Protein AF-A0A812X9R6-F1 (afdb_monomer_lite)

pLDDT: mean 86.74, std 13.15, range [41.84, 97.19]

Foldseek 3Di:
DVVVVVVVCQVVVHAAEDEFEAPAWPQLADALVCLPPPVVNVVSVVRGRDDNVVNNVVNVCVVVVHHYYIHYPVCVVVVVCVVDVPVVVVVPPDD

Secondary structure (DSSP, 8-state):
-HHHHHHHHHHTTPPEEEEESTT-TTTT---GGGGG-HHHHHHHHHT-SS-HHHHHHHHHHHHTT--EEEEEGGGHHHHHHHH-HHHHHTTTT--

Structure (mmCIF, N/CA/C/O backbone):
data_AF-A0A812X9R6-F1
#
_entry.id   AF-A0A812X9R6-F1
#
loop_
_atom_site.group_PDB
_atom_site.id
_atom_site.type_symbol
_atom_site.label_atom_id
_atom_site.label_alt_id
_atom_site.label_comp_id
_atom_site.label_asym_id
_atom_site.label_entity_id
_atom_site.label_seq_id
_atom_site.pdbx_PDB_ins_code
_atom_site.Cartn_x
_atom_site.Cartn_y
_atom_site.Cartn_z
_atom_site.occupancy
_atom_site.B_iso_or_equiv
_atom_site.auth_seq_id
_atom_site.auth_comp_id
_atom_site.auth_asym_id
_atom_site.auth_atom_id
_atom_site.pdbx_PDB_model_num
ATOM 1 N N . GLU A 1 1 ? 7.943 5.504 13.681 1.00 77.31 1 GLU A N 1
ATOM 2 C CA . GLU A 1 1 ? 6.679 6.275 13.698 1.00 77.31 1 GLU A CA 1
ATOM 3 C C . GLU A 1 1 ? 5.597 5.700 12.783 1.00 77.31 1 GLU A C 1
ATOM 5 O O . GLU A 1 1 ? 4.461 5.620 13.230 1.00 77.31 1 GLU A O 1
ATOM 10 N N . TRP A 1 2 ? 5.915 5.226 11.569 1.00 87.50 2 TRP A N 1
ATOM 11 C CA . TRP A 1 2 ? 4.908 4.690 10.633 1.00 87.50 2 TRP A CA 1
ATOM 12 C C . TRP A 1 2 ? 4.068 3.522 11.190 1.00 87.50 2 TRP A C 1
ATOM 14 O O . TRP A 1 2 ? 2.848 3.559 11.062 1.00 87.50 2 TRP A O 1
ATOM 24 N N . LYS A 1 3 ? 4.681 2.546 11.882 1.00 90.31 3 LYS A N 1
ATOM 25 C CA . LYS A 1 3 ? 3.958 1.404 12.485 1.00 90.31 3 LYS A CA 1
ATOM 26 C C . LYS A 1 3 ? 2.864 1.856 13.447 1.00 90.31 3 LYS A C 1
ATOM 28 O O . LYS A 1 3 ? 1.718 1.469 13.296 1.00 90.31 3 LYS A O 1
ATOM 33 N N . ASN A 1 4 ? 3.186 2.789 14.342 1.00 92.38 4 ASN A N 1
ATOM 34 C CA . ASN A 1 4 ? 2.214 3.334 15.290 1.00 92.38 4 ASN A CA 1
ATOM 35 C C . ASN A 1 4 ? 1.046 4.045 14.583 1.00 92.38 4 ASN A C 1
ATOM 37 O O . ASN A 1 4 ? -0.059 4.089 15.118 1.00 92.38 4 ASN A O 1
ATOM 41 N N . ASN A 1 5 ? 1.274 4.643 13.409 1.00 91.31 5 ASN A N 1
ATOM 42 C CA . ASN A 1 5 ? 0.203 5.263 12.625 1.00 91.31 5 ASN A CA 1
ATOM 43 C C . ASN A 1 5 ? -0.682 4.208 11.957 1.00 91.31 5 ASN A C 1
ATOM 45 O O . ASN A 1 5 ? -1.899 4.371 11.955 1.00 91.31 5 ASN A O 1
ATOM 49 N N . VAL A 1 6 ? -0.082 3.122 11.464 1.00 91.38 6 VAL A N 1
ATOM 50 C CA . VAL A 1 6 ? -0.808 1.944 10.977 1.00 91.38 6 VAL A CA 1
ATOM 51 C C . VAL A 1 6 ? -1.670 1.356 12.094 1.00 91.38 6 VAL A C 1
ATOM 53 O O . VAL A 1 6 ? -2.876 1.223 11.913 1.00 91.38 6 VAL A O 1
ATOM 56 N N . ASP A 1 7 ? -1.103 1.119 13.278 1.00 93.50 7 ASP A N 1
ATOM 57 C CA . ASP A 1 7 ? -1.835 0.551 14.417 1.00 93.50 7 ASP A CA 1
ATOM 58 C C . ASP A 1 7 ? -3.014 1.450 14.832 1.00 93.50 7 ASP A C 1
ATOM 60 O O . ASP A 1 7 ? -4.124 0.976 15.069 1.00 93.50 7 ASP A O 1
ATOM 64 N N . LYS A 1 8 ? -2.812 2.776 14.857 1.00 94.44 8 LYS A N 1
ATOM 65 C CA . LYS A 1 8 ? -3.887 3.749 15.122 1.00 94.44 8 LYS A CA 1
ATOM 66 C C . LYS A 1 8 ? -4.973 3.733 14.048 1.00 94.44 8 LYS A C 1
ATOM 68 O O . LYS A 1 8 ? -6.141 3.898 14.389 1.00 94.44 8 LYS A O 1
ATOM 73 N N . ALA A 1 9 ? -4.605 3.595 12.776 1.00 92.06 9 ALA A N 1
ATOM 74 C CA . ALA A 1 9 ? -5.561 3.536 11.675 1.00 92.06 9 ALA A CA 1
ATOM 75 C C . ALA A 1 9 ? -6.404 2.255 11.748 1.00 92.06 9 ALA A C 1
ATOM 77 O O . ALA A 1 9 ? -7.631 2.329 11.665 1.00 92.06 9 ALA A O 1
ATOM 78 N N . ILE A 1 10 ? -5.760 1.115 12.022 1.00 92.62 10 ILE A N 1
ATOM 79 C CA . ILE A 1 10 ? -6.420 -0.177 12.251 1.00 92.62 10 ILE A CA 1
ATOM 80 C C . ILE A 1 10 ? -7.376 -0.083 13.444 1.00 92.62 10 ILE A C 1
ATOM 82 O O . ILE A 1 10 ? -8.551 -0.418 13.314 1.00 92.62 10 ILE A O 1
ATOM 86 N N . ALA A 1 11 ? -6.919 0.448 14.584 1.00 93.56 11 ALA A N 1
ATOM 87 C CA . ALA A 1 11 ? -7.742 0.603 15.787 1.00 93.56 11 ALA A CA 1
ATOM 88 C C . ALA A 1 11 ? -8.964 1.516 15.573 1.00 93.56 11 ALA A C 1
ATOM 90 O O . ALA A 1 11 ? -9.978 1.371 16.252 1.00 93.56 11 ALA A O 1
ATOM 91 N N . LYS A 1 12 ? -8.882 2.453 14.623 1.00 94.62 12 LYS A N 1
ATOM 92 C CA . LYS A 1 12 ? -9.989 3.332 14.221 1.00 94.62 12 LYS A CA 1
ATOM 93 C C . LYS A 1 12 ? -10.879 2.737 13.124 1.00 94.62 12 LYS A C 1
ATOM 95 O O . LYS A 1 12 ? -11.815 3.408 12.699 1.00 94.62 12 LYS A O 1
ATOM 100 N N . GLY A 1 13 ? -10.585 1.530 12.639 1.00 90.44 13 GLY A N 1
ATOM 101 C CA . GLY A 1 13 ? -11.310 0.900 11.535 1.00 90.44 13 GLY A CA 1
ATOM 102 C C . GLY A 1 13 ? -11.163 1.641 10.202 1.00 90.44 13 GLY A C 1
ATOM 103 O O . GLY A 1 13 ? -12.066 1.582 9.371 1.00 90.44 13 GLY A O 1
ATOM 104 N N . GLN A 1 14 ? -10.068 2.380 10.004 1.00 91.94 14 GLN A N 1
ATOM 105 C CA . GLN A 1 14 ? -9.818 3.097 8.755 1.00 91.94 14 GLN A CA 1
ATOM 106 C C . GLN A 1 14 ? -9.362 2.131 7.658 1.00 91.94 14 GLN A C 1
ATOM 108 O O . GLN A 1 14 ? -8.528 1.260 7.899 1.00 91.94 14 GLN A O 1
ATOM 113 N N . THR A 1 15 ? -9.852 2.333 6.434 1.00 90.75 15 THR A N 1
ATOM 114 C CA . THR A 1 15 ? -9.343 1.624 5.256 1.00 90.75 15 THR A CA 1
ATOM 115 C C . THR A 1 15 ? -8.003 2.217 4.837 1.00 90.75 15 THR A C 1
ATOM 117 O O . THR A 1 15 ? -7.907 3.410 4.533 1.00 90.75 15 THR A O 1
ATOM 120 N N . LEU A 1 16 ? -6.967 1.382 4.815 1.00 93.94 16 LEU A N 1
ATOM 121 C CA . LEU A 1 16 ? -5.651 1.740 4.294 1.00 93.94 16 LEU A CA 1
ATOM 122 C C . LEU A 1 16 ? -5.610 1.537 2.772 1.00 93.94 16 LEU A C 1
ATOM 124 O O . LEU A 1 16 ? -6.315 0.688 2.233 1.00 93.94 16 LEU A O 1
ATOM 128 N N . HIS A 1 17 ? -4.784 2.318 2.078 1.00 95.50 17 HIS A N 1
ATOM 129 C CA . HIS A 1 17 ? -4.642 2.258 0.621 1.00 95.50 17 HIS A CA 1
ATOM 130 C C . HIS A 1 17 ? -3.173 2.099 0.250 1.00 95.50 17 HIS A C 1
ATOM 132 O O . HIS A 1 17 ? -2.340 2.896 0.684 1.00 95.50 17 HIS A O 1
ATOM 138 N N . VAL A 1 18 ? -2.867 1.088 -0.560 1.00 95.94 18 VAL A N 1
ATOM 139 C CA . VAL A 1 18 ? -1.520 0.804 -1.059 1.00 95.94 18 VAL A CA 1
ATOM 140 C C . VAL A 1 18 ? -1.490 1.074 -2.557 1.00 95.94 18 VAL A C 1
ATOM 142 O O . VAL A 1 18 ? -2.248 0.471 -3.314 1.00 95.94 18 VAL A O 1
ATOM 145 N N . PHE A 1 19 ? -0.601 1.973 -2.975 1.00 96.00 19 PHE A N 1
ATOM 146 C CA . PHE A 1 19 ? -0.360 2.288 -4.380 1.00 96.00 19 PHE A CA 1
ATOM 147 C C . PHE A 1 19 ? 0.939 1.637 -4.846 1.00 96.00 19 PHE A C 1
ATOM 149 O O . PHE A 1 19 ? 1.993 1.843 -4.239 1.00 96.00 19 PHE A O 1
ATOM 156 N N . TYR A 1 20 ? 0.839 0.875 -5.930 1.00 96.75 20 TYR A N 1
ATOM 157 C CA . TYR A 1 20 ? 1.949 0.190 -6.584 1.00 96.75 20 TYR A CA 1
ATOM 158 C C . TYR A 1 20 ? 2.436 0.981 -7.794 1.00 96.75 20 TYR A C 1
ATOM 160 O O . TYR A 1 20 ? 1.686 1.766 -8.369 1.00 96.75 20 TYR A O 1
ATOM 168 N N . PHE A 1 21 ? 3.675 0.740 -8.220 1.00 94.88 21 PHE A N 1
ATOM 169 C CA . PHE A 1 21 ? 4.187 1.244 -9.488 1.00 94.88 21 PHE A CA 1
ATOM 170 C C . PHE A 1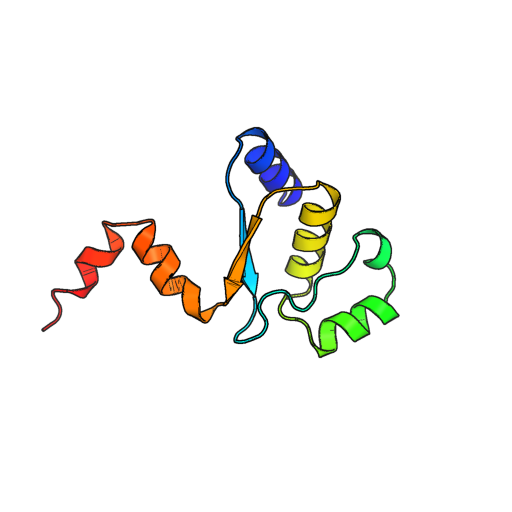 21 ? 3.311 0.832 -10.670 1.00 94.88 21 PHE A C 1
ATOM 172 O O . PHE A 1 21 ? 2.552 -0.136 -10.623 1.00 94.88 21 PHE A O 1
ATOM 179 N N . GLU A 1 22 ? 3.458 1.596 -11.744 1.00 95.44 22 GLU A N 1
ATOM 180 C CA . GLU A 1 22 ? 2.649 1.489 -12.944 1.00 95.44 22 GLU A CA 1
ATOM 181 C C . GLU A 1 22 ? 2.623 0.065 -13.521 1.00 95.44 22 GLU A C 1
ATOM 183 O O . GLU A 1 22 ? 3.660 -0.489 -13.886 1.00 95.44 22 GLU A O 1
ATOM 188 N N . GLY A 1 23 ? 1.430 -0.517 -13.633 1.00 95.06 23 GLY A N 1
ATOM 189 C CA . GLY A 1 23 ? 1.198 -1.865 -14.151 1.00 95.06 23 GLY A CA 1
ATOM 190 C C . GLY A 1 23 ? 1.618 -2.994 -13.205 1.00 95.06 23 GLY A C 1
ATOM 191 O O . GLY A 1 23 ? 1.651 -4.142 -13.637 1.00 95.06 23 GLY A O 1
ATOM 192 N N . ARG A 1 24 ? 1.959 -2.691 -11.945 1.00 95.00 24 ARG A N 1
ATOM 193 C CA . ARG A 1 24 ? 2.564 -3.631 -10.979 1.00 95.00 24 ARG A CA 1
ATOM 194 C C . ARG A 1 24 ? 1.704 -3.848 -9.734 1.00 95.00 24 ARG A C 1
ATOM 196 O O . ARG A 1 24 ? 2.213 -4.240 -8.683 1.00 95.00 24 ARG A O 1
ATOM 203 N N . LYS A 1 25 ? 0.403 -3.557 -9.814 1.00 95.44 25 LYS A N 1
ATOM 204 C CA . LYS A 1 25 ? -0.534 -3.740 -8.697 1.00 95.44 25 LYS A CA 1
ATOM 205 C C . LYS A 1 25 ? -0.453 -5.160 -8.128 1.00 95.44 25 LYS A C 1
ATOM 207 O O . LYS A 1 25 ? -0.696 -6.130 -8.839 1.00 95.44 25 LYS A O 1
ATOM 212 N N . GLY A 1 26 ? -0.159 -5.255 -6.831 1.00 92.44 26 GLY A N 1
ATOM 213 C CA . GLY A 1 26 ? -0.040 -6.517 -6.097 1.00 92.44 26 GLY A CA 1
ATOM 214 C C . GLY A 1 26 ? 1.334 -7.194 -6.191 1.00 92.44 26 GLY A C 1
ATOM 215 O O . GLY A 1 26 ? 1.567 -8.174 -5.485 1.00 92.44 26 GLY A O 1
ATOM 216 N N . GLU A 1 27 ? 2.261 -6.682 -7.006 1.00 92.81 27 GLU A N 1
ATOM 217 C CA . GLU A 1 27 ? 3.613 -7.235 -7.140 1.00 92.81 27 GLU A CA 1
ATOM 218 C C . GLU A 1 27 ? 4.569 -6.686 -6.070 1.00 92.81 27 GLU A C 1
ATOM 220 O O . GLU A 1 27 ? 4.480 -5.531 -5.650 1.00 92.81 27 GLU A O 1
ATOM 225 N N . GLY A 1 28 ? 5.549 -7.497 -5.656 1.00 87.56 28 GLY A N 1
ATOM 226 C CA . GLY A 1 28 ? 6.581 -7.079 -4.697 1.00 87.56 28 GLY A CA 1
ATOM 227 C C . GLY A 1 28 ? 6.205 -7.218 -3.219 1.00 87.56 28 GLY A C 1
ATOM 228 O O . GLY A 1 28 ? 6.942 -6.738 -2.354 1.00 87.56 28 GLY A O 1
ATOM 229 N N . LYS A 1 29 ? 5.081 -7.881 -2.916 1.00 91.31 29 LYS A N 1
ATOM 230 C CA . LYS A 1 29 ? 4.746 -8.322 -1.555 1.00 91.31 29 LYS A CA 1
ATOM 231 C C . LYS A 1 29 ? 5.670 -9.447 -1.105 1.00 91.31 29 LYS A C 1
ATOM 233 O O . LYS A 1 29 ? 6.073 -10.295 -1.900 1.00 91.31 29 LYS A O 1
ATOM 238 N N . MET A 1 30 ? 5.945 -9.500 0.193 1.00 91.62 30 MET A N 1
ATOM 239 C CA . MET A 1 30 ? 6.625 -10.636 0.804 1.00 91.62 30 MET A CA 1
ATOM 240 C C . MET A 1 30 ? 6.228 -10.788 2.269 1.00 91.62 30 MET A C 1
ATOM 242 O O . MET A 1 30 ? 5.842 -9.819 2.917 1.00 91.62 30 MET A O 1
ATOM 246 N N . ALA A 1 31 ? 6.361 -12.005 2.796 1.00 92.38 31 ALA A N 1
ATOM 247 C CA . ALA A 1 31 ? 6.121 -12.271 4.209 1.00 92.38 31 ALA A CA 1
ATOM 248 C C . ALA A 1 31 ? 7.080 -11.462 5.097 1.00 92.38 31 ALA A C 1
ATOM 250 O O . ALA A 1 31 ? 8.262 -11.311 4.772 1.00 92.38 31 ALA A O 1
ATOM 251 N N . TRP A 1 32 ? 6.583 -10.990 6.243 1.00 93.50 32 TRP A N 1
ATOM 252 C CA . TRP A 1 32 ? 7.348 -10.183 7.198 1.00 93.50 32 TRP A CA 1
ATOM 253 C C . TRP A 1 32 ? 8.647 -10.873 7.642 1.00 93.50 32 TRP A C 1
ATOM 255 O O . TRP A 1 32 ? 9.692 -10.238 7.771 1.00 93.50 32 TRP A O 1
ATOM 265 N N . GLU A 1 33 ? 8.606 -12.190 7.814 1.00 93.06 33 GLU A N 1
ATOM 266 C CA . GLU A 1 33 ? 9.724 -13.025 8.256 1.00 93.06 33 GLU A CA 1
ATOM 267 C C . GLU A 1 33 ? 10.822 -13.138 7.190 1.00 93.06 33 GLU A C 1
ATOM 269 O O . GLU A 1 33 ? 11.976 -13.397 7.520 1.00 93.06 33 GLU A O 1
ATOM 274 N N . LYS A 1 34 ? 10.486 -12.903 5.915 1.00 90.50 34 LYS A N 1
ATOM 275 C CA . LYS A 1 34 ? 11.441 -12.924 4.800 1.00 90.50 34 LYS A CA 1
ATOM 276 C C . LYS A 1 34 ? 12.138 -11.582 4.575 1.00 90.50 34 LYS A C 1
ATOM 278 O O . LYS A 1 34 ? 13.055 -11.515 3.767 1.00 90.50 34 LYS A O 1
ATOM 283 N N . LEU A 1 35 ? 11.768 -10.518 5.294 1.00 88.19 35 LEU A N 1
ATOM 284 C CA . LEU A 1 35 ? 12.404 -9.202 5.133 1.00 88.19 35 LEU A CA 1
ATOM 285 C C . LEU A 1 35 ? 13.891 -9.193 5.520 1.00 88.19 35 LEU A C 1
ATOM 287 O O . LEU A 1 35 ? 14.641 -8.344 5.039 1.00 88.19 35 LEU A O 1
ATOM 291 N N . SER A 1 36 ? 14.322 -10.109 6.393 1.00 90.44 36 SER A N 1
ATOM 292 C CA . SER A 1 36 ? 15.734 -10.274 6.763 1.00 90.44 36 SER A CA 1
ATOM 293 C C . SER A 1 36 ? 16.532 -11.124 5.773 1.00 90.44 36 SER A C 1
ATOM 295 O O . SER A 1 36 ? 17.756 -11.157 5.867 1.00 90.44 36 SER A O 1
ATOM 297 N N . ASP A 1 37 ? 15.864 -11.807 4.843 1.00 91.00 37 ASP A N 1
ATOM 298 C CA . ASP A 1 37 ? 16.514 -12.594 3.801 1.00 91.00 37 ASP A CA 1
ATOM 299 C C . ASP A 1 37 ? 16.924 -11.671 2.647 1.00 91.00 37 ASP A C 1
ATOM 301 O O . ASP A 1 37 ? 16.100 -11.162 1.882 1.00 91.00 37 ASP A O 1
ATOM 305 N N . SER A 1 38 ? 18.229 -11.421 2.542 1.00 87.12 38 SER A N 1
ATOM 306 C CA . SER A 1 38 ? 18.790 -10.529 1.530 1.00 87.12 38 SER A CA 1
ATOM 307 C C . SER A 1 38 ? 18.590 -11.028 0.101 1.00 87.12 38 SER A C 1
ATOM 309 O O . SER A 1 38 ? 18.478 -10.198 -0.801 1.00 87.12 38 SER A O 1
ATOM 311 N N . GLU A 1 39 ? 18.553 -12.344 -0.110 1.00 87.50 39 GLU A N 1
ATOM 312 C CA . GLU A 1 39 ? 18.394 -12.947 -1.433 1.00 87.50 39 GLU A CA 1
ATOM 313 C C . GLU A 1 39 ? 16.937 -12.845 -1.879 1.00 87.50 39 GLU A C 1
ATOM 315 O O . GLU A 1 39 ? 16.659 -12.234 -2.914 1.00 87.50 39 GLU A O 1
ATOM 320 N N . ALA A 1 40 ? 16.004 -13.281 -1.027 1.00 85.44 40 ALA A N 1
ATOM 321 C CA . ALA A 1 40 ? 14.570 -13.137 -1.278 1.00 85.44 40 ALA A CA 1
ATOM 322 C C . ALA A 1 40 ? 14.171 -11.667 -1.485 1.00 85.44 40 ALA A C 1
ATOM 324 O O . ALA A 1 40 ? 13.334 -11.336 -2.325 1.00 85.44 40 ALA A O 1
ATOM 325 N N . MET A 1 41 ? 14.791 -10.752 -0.737 1.00 84.56 41 MET A N 1
ATOM 326 C CA . MET A 1 41 ? 14.550 -9.323 -0.894 1.00 84.56 41 MET A CA 1
ATOM 327 C C . MET A 1 41 ? 15.184 -8.757 -2.177 1.00 84.56 41 MET A C 1
ATOM 329 O O . MET A 1 41 ? 14.656 -7.811 -2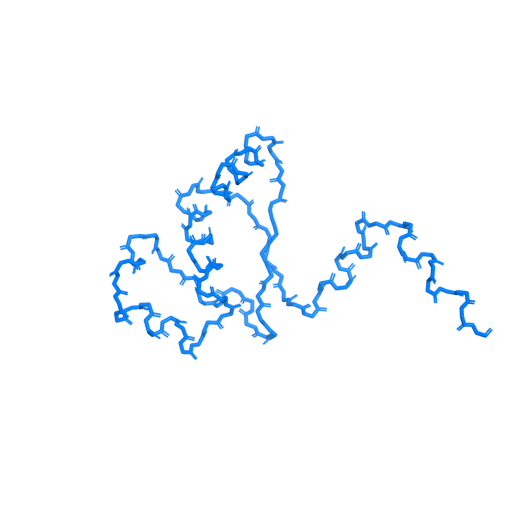.759 1.00 84.56 41 MET A O 1
ATOM 333 N N . SER A 1 42 ? 16.315 -9.292 -2.637 1.00 84.94 42 SER A N 1
ATOM 334 C CA . SER A 1 42 ? 16.894 -8.899 -3.926 1.00 84.94 42 SER A CA 1
ATOM 335 C C . SER A 1 42 ? 16.011 -9.346 -5.091 1.00 84.94 42 SER A C 1
ATOM 337 O O . SER A 1 42 ? 15.738 -8.551 -5.989 1.00 84.94 42 SER A O 1
ATOM 339 N N . GLU A 1 43 ? 15.513 -10.581 -5.046 1.00 83.44 43 GLU A N 1
ATOM 340 C CA . GLU A 1 43 ? 14.603 -11.135 -6.051 1.00 83.44 43 GLU A CA 1
ATOM 341 C C . GLU A 1 43 ? 13.287 -10.354 -6.105 1.00 83.44 43 GLU A C 1
ATOM 343 O O . GLU A 1 43 ? 12.902 -9.857 -7.165 1.00 83.44 43 GLU A O 1
ATOM 348 N N . ALA A 1 44 ? 12.652 -10.140 -4.947 1.00 82.19 44 ALA A N 1
ATOM 349 C CA . ALA A 1 44 ? 11.412 -9.377 -4.861 1.00 82.19 44 ALA A CA 1
ATOM 350 C C . ALA A 1 44 ? 11.565 -7.970 -5.459 1.00 82.19 44 ALA A C 1
ATOM 352 O O . ALA A 1 44 ? 10.647 -7.491 -6.113 1.00 82.19 44 ALA A O 1
ATOM 353 N N . ARG A 1 45 ? 12.733 -7.323 -5.298 1.00 81.56 45 ARG A N 1
ATOM 354 C CA . ARG A 1 45 ? 13.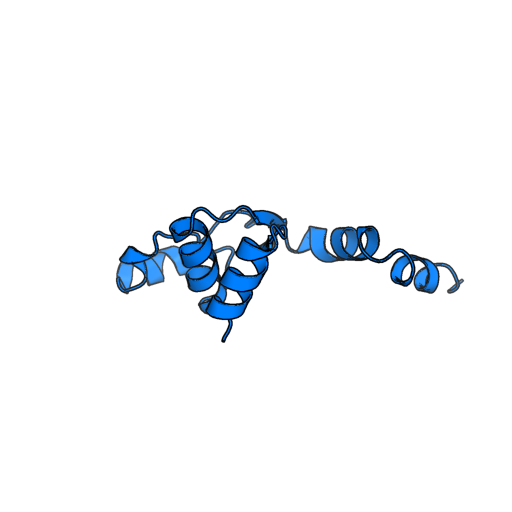018 -5.986 -5.853 1.00 81.56 45 ARG A CA 1
ATOM 355 C C . ARG A 1 45 ? 13.095 -5.949 -7.369 1.00 81.56 45 ARG A C 1
ATOM 357 O O . ARG A 1 45 ? 12.665 -4.952 -7.941 1.00 81.56 45 ARG A O 1
ATOM 364 N N . ALA A 1 46 ? 13.659 -6.973 -8.005 1.00 83.00 46 ALA A N 1
ATOM 365 C CA . ALA A 1 46 ? 13.892 -6.968 -9.450 1.00 83.00 46 ALA A CA 1
ATOM 366 C C . ALA A 1 46 ? 12.586 -6.815 -10.250 1.00 83.00 46 ALA A C 1
ATOM 368 O O . ALA A 1 46 ? 12.588 -6.263 -11.351 1.00 83.00 46 ALA A O 1
ATOM 369 N N . HIS A 1 47 ? 11.467 -7.244 -9.660 1.00 76.56 47 HIS A N 1
ATOM 370 C CA . HIS A 1 47 ? 10.139 -7.211 -10.265 1.00 76.56 47 HIS A CA 1
ATOM 371 C C . HIS A 1 47 ? 9.074 -6.648 -9.303 1.00 76.56 47 HIS A C 1
ATOM 373 O O . HIS A 1 47 ? 7.912 -7.027 -9.370 1.00 76.56 47 HIS A O 1
ATOM 379 N N . SER A 1 48 ? 9.465 -5.757 -8.384 1.00 85.69 48 SER A N 1
ATOM 380 C CA . SER A 1 48 ? 8.560 -5.213 -7.361 1.00 85.69 48 SER A CA 1
ATOM 381 C C . SER A 1 48 ? 7.658 -4.107 -7.908 1.00 85.69 48 SER A C 1
ATOM 383 O O . SER A 1 48 ? 8.129 -3.201 -8.595 1.00 85.69 48 SER A O 1
ATOM 385 N N . GLY A 1 49 ? 6.394 -4.092 -7.483 1.00 92.44 49 GLY A N 1
ATOM 386 C CA . GLY A 1 49 ? 5.525 -2.918 -7.580 1.00 92.44 49 GLY A CA 1
ATOM 387 C C . GLY A 1 49 ? 5.686 -1.929 -6.421 1.00 92.44 49 GLY A C 1
ATOM 388 O O . GLY A 1 49 ? 5.021 -0.901 -6.407 1.00 92.44 49 GLY A O 1
ATOM 389 N N . LEU A 1 50 ? 6.555 -2.213 -5.450 1.00 92.88 50 LEU A N 1
ATOM 390 C CA . LEU A 1 50 ? 6.748 -1.430 -4.225 1.00 92.88 50 LEU A CA 1
ATOM 391 C C . LEU A 1 50 ? 8.204 -0.979 -4.053 1.00 92.88 50 LEU A C 1
ATOM 393 O O . LEU A 1 50 ? 9.146 -1.718 -4.360 1.00 92.88 50 LEU A O 1
ATOM 397 N N . GLY A 1 51 ? 8.400 0.214 -3.483 1.00 89.62 51 GLY A N 1
ATOM 398 C CA . GLY A 1 51 ? 9.709 0.666 -3.004 1.00 89.62 51 GLY A CA 1
ATOM 399 C C . GLY A 1 51 ? 10.184 -0.086 -1.750 1.00 89.62 51 GLY A C 1
ATOM 400 O O . GLY A 1 51 ? 9.394 -0.706 -1.044 1.00 89.62 51 GLY A O 1
ATOM 401 N N . ARG A 1 52 ? 11.485 0.010 -1.412 1.00 82.88 52 ARG A N 1
ATOM 402 C CA . ARG A 1 52 ? 12.096 -0.745 -0.287 1.00 82.88 52 ARG A CA 1
ATOM 403 C C . ARG A 1 52 ? 11.378 -0.547 1.052 1.00 82.88 52 ARG A C 1
ATOM 405 O O . ARG A 1 52 ? 11.206 -1.514 1.786 1.00 82.88 52 ARG A O 1
ATOM 412 N N . SER A 1 53 ? 11.005 0.690 1.387 1.00 86.75 53 SER A N 1
ATOM 413 C CA . SER A 1 53 ? 10.260 0.977 2.619 1.00 86.75 53 SER A CA 1
ATOM 414 C C . SER A 1 53 ? 8.836 0.435 2.541 1.00 86.75 53 SER A C 1
ATOM 416 O O . SER A 1 53 ? 8.387 -0.223 3.473 1.00 86.75 53 SER A O 1
ATOM 418 N N . GLN A 1 54 ? 8.169 0.620 1.400 1.00 91.56 54 GLN A N 1
ATOM 419 C CA . GLN A 1 54 ? 6.797 0.169 1.189 1.00 91.56 54 GLN A CA 1
ATOM 420 C C . GLN A 1 54 ? 6.661 -1.353 1.256 1.00 91.56 54 GLN A C 1
ATOM 422 O O . GLN A 1 54 ? 5.690 -1.831 1.826 1.00 91.56 54 GLN A O 1
ATOM 427 N N . THR A 1 55 ? 7.631 -2.130 0.761 1.00 92.81 55 THR A N 1
ATOM 428 C CA . THR A 1 55 ? 7.599 -3.595 0.909 1.00 92.81 55 THR A CA 1
ATOM 429 C C . THR A 1 55 ? 7.542 -4.007 2.380 1.00 92.81 55 THR A C 1
ATOM 431 O O . THR A 1 55 ? 6.751 -4.872 2.746 1.00 92.81 55 THR A O 1
ATOM 434 N N . ALA A 1 56 ? 8.336 -3.366 3.244 1.00 92.19 56 ALA A N 1
ATOM 435 C CA . ALA A 1 56 ? 8.291 -3.639 4.678 1.00 92.19 56 ALA A CA 1
ATOM 436 C C . ALA A 1 56 ? 6.967 -3.177 5.310 1.00 92.19 56 ALA A C 1
ATOM 438 O O . ALA A 1 56 ? 6.445 -3.845 6.198 1.00 92.19 56 ALA A O 1
ATOM 439 N N . GLU A 1 57 ? 6.412 -2.055 4.855 1.00 94.00 57 GLU A N 1
ATOM 440 C CA . GLU A 1 57 ? 5.111 -1.566 5.317 1.00 94.00 57 GLU A CA 1
ATOM 441 C C . GLU A 1 57 ? 3.980 -2.535 4.955 1.00 94.00 57 GLU A C 1
ATOM 443 O O . GLU A 1 57 ? 3.234 -2.942 5.841 1.00 94.00 57 GLU A O 1
ATOM 448 N N . VAL A 1 58 ? 3.903 -2.987 3.701 1.00 94.56 58 VAL A N 1
ATOM 449 C CA . VAL A 1 58 ? 2.885 -3.944 3.238 1.00 94.56 58 VAL A CA 1
ATOM 450 C C . VAL A 1 58 ? 3.040 -5.301 3.924 1.00 94.56 58 VAL A C 1
ATOM 452 O O . VAL A 1 58 ? 2.055 -5.849 4.406 1.00 94.56 58 VAL A O 1
ATOM 455 N N . ALA A 1 59 ? 4.269 -5.791 4.098 1.00 94.62 59 ALA A N 1
ATOM 456 C CA . ALA A 1 59 ? 4.523 -7.011 4.864 1.00 94.62 59 ALA A CA 1
ATOM 457 C C . ALA A 1 59 ? 4.036 -6.905 6.323 1.00 94.62 59 ALA A C 1
ATOM 459 O O . ALA A 1 59 ? 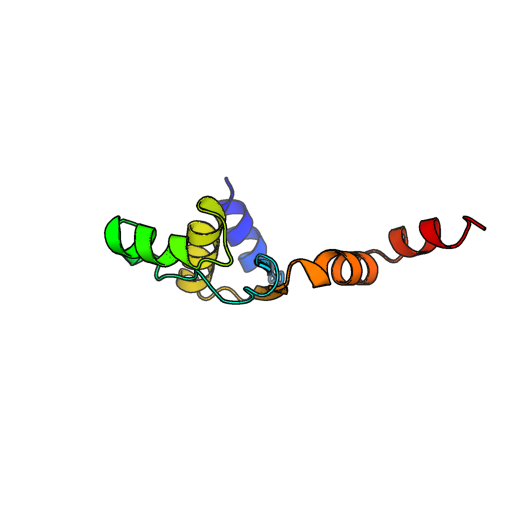3.605 -7.892 6.919 1.00 94.62 59 ALA A O 1
ATOM 460 N N . TYR A 1 60 ? 4.101 -5.710 6.922 1.00 94.81 60 TYR A N 1
ATOM 461 C CA . TYR A 1 60 ? 3.551 -5.476 8.257 1.00 94.81 60 TYR A CA 1
ATOM 462 C C . TYR A 1 60 ? 2.022 -5.457 8.249 1.00 94.81 60 TYR A C 1
ATOM 464 O O . TYR A 1 60 ? 1.427 -6.031 9.156 1.00 94.81 60 TYR A O 1
ATOM 472 N N . LEU A 1 61 ? 1.394 -4.849 7.235 1.00 94.75 61 LEU A N 1
ATOM 473 C CA . LEU A 1 61 ? -0.062 -4.889 7.062 1.00 94.75 61 LEU A CA 1
ATOM 474 C C . LEU A 1 61 ? -0.566 -6.328 6.951 1.00 94.75 61 LEU A C 1
ATOM 476 O O . LEU A 1 61 ? -1.483 -6.700 7.680 1.00 94.75 61 LEU A O 1
ATOM 480 N N . ASP A 1 62 ? 0.086 -7.139 6.117 1.00 94.88 62 ASP A N 1
ATOM 481 C CA . ASP A 1 62 ? -0.240 -8.555 5.943 1.00 94.88 62 ASP A CA 1
ATOM 482 C C . ASP A 1 62 ? -0.085 -9.322 7.264 1.00 94.88 62 ASP A C 1
ATOM 484 O O . ASP A 1 62 ? -0.978 -10.065 7.664 1.00 94.88 62 ASP A O 1
ATOM 488 N N . ARG A 1 63 ? 1.008 -9.083 8.005 1.00 95.00 63 ARG A N 1
ATOM 489 C CA . ARG A 1 63 ? 1.241 -9.703 9.321 1.00 95.00 63 ARG A CA 1
ATOM 490 C C . ARG A 1 63 ? 0.196 -9.313 10.372 1.00 95.00 63 ARG A C 1
ATOM 492 O O . ARG A 1 63 ? -0.073 -10.105 11.269 1.00 95.00 63 ARG A O 1
ATOM 499 N N . GLN A 1 64 ? -0.327 -8.090 10.320 1.00 92.19 64 GLN A N 1
ATOM 500 C CA . GLN A 1 64 ? -1.389 -7.624 11.220 1.00 92.19 64 GLN A CA 1
ATOM 501 C C . GLN A 1 64 ? -2.795 -8.015 10.734 1.00 92.19 64 GLN A C 1
ATOM 503 O O . GLN A 1 64 ? -3.772 -7.601 11.355 1.00 92.19 64 GLN A O 1
ATOM 508 N N . GLU A 1 65 ? -2.909 -8.755 9.622 1.00 91.69 65 GLU A N 1
ATOM 509 C CA . GLU A 1 65 ? -4.180 -9.058 8.947 1.00 91.69 65 GLU A CA 1
ATOM 510 C C . GLU A 1 65 ? -5.014 -7.789 8.679 1.00 91.69 65 GLU A C 1
ATOM 512 O O . GLU A 1 65 ? -6.249 -7.781 8.713 1.00 91.69 65 GLU A O 1
ATOM 517 N N . ALA A 1 66 ? -4.325 -6.671 8.436 1.00 90.62 66 ALA A N 1
ATOM 518 C CA . ALA A 1 66 ? -4.953 -5.381 8.234 1.00 90.62 66 ALA A CA 1
ATOM 519 C C . ALA A 1 66 ? -5.676 -5.351 6.885 1.00 90.62 66 ALA A C 1
ATOM 521 O O . ALA A 1 66 ? -5.141 -5.768 5.859 1.00 90.62 66 ALA A O 1
ATOM 522 N N . LYS A 1 67 ? -6.884 -4.784 6.859 1.00 91.31 67 LYS A N 1
ATOM 523 C CA . LYS A 1 67 ? -7.607 -4.554 5.604 1.00 91.31 67 LYS A CA 1
ATOM 524 C C . LYS A 1 67 ? -7.026 -3.337 4.889 1.00 91.31 67 LYS A C 1
ATOM 526 O O . LYS A 1 67 ? -7.017 -2.236 5.442 1.00 91.31 67 LYS A O 1
ATOM 531 N N . TYR A 1 68 ? -6.598 -3.526 3.647 1.00 95.31 68 TYR A N 1
ATOM 532 C CA . TYR A 1 68 ? -6.193 -2.444 2.759 1.00 95.31 68 TYR A CA 1
ATOM 533 C C . TYR A 1 68 ? -6.674 -2.700 1.333 1.00 95.31 68 TYR A C 1
ATOM 535 O O . TYR A 1 68 ? -6.875 -3.841 0.922 1.00 95.31 68 TYR A O 1
ATOM 543 N N . GLU A 1 69 ? -6.868 -1.620 0.585 1.00 96.25 69 GLU A N 1
ATOM 544 C CA . GLU A 1 69 ? -7.172 -1.676 -0.840 1.00 96.25 69 GLU A CA 1
ATOM 545 C C . GLU A 1 69 ? -5.913 -1.431 -1.668 1.00 96.25 69 GLU A C 1
ATOM 547 O O . GLU A 1 69 ? -5.065 -0.607 -1.316 1.00 96.25 69 GLU A O 1
ATOM 552 N N . GLU A 1 70 ? -5.822 -2.125 -2.796 1.00 96.62 70 GLU A N 1
ATOM 553 C CA . GLU A 1 70 ? -4.665 -2.093 -3.683 1.00 96.62 70 GLU A CA 1
ATOM 554 C C . GLU A 1 70 ? -4.982 -1.332 -4.959 1.00 96.62 70 GLU A C 1
ATOM 556 O O . GLU A 1 70 ? -5.982 -1.607 -5.626 1.00 96.62 70 GLU A O 1
ATOM 561 N N . HIS A 1 71 ? -4.094 -0.414 -5.318 1.00 96.75 71 HIS A N 1
ATOM 562 C CA . HIS A 1 71 ? -4.282 0.514 -6.424 1.00 96.75 71 HIS A CA 1
ATOM 563 C C . HIS A 1 71 ? -3.040 0.545 -7.305 1.00 96.75 71 HIS A C 1
ATOM 565 O O . HIS A 1 71 ? -1.913 0.439 -6.818 1.00 96.75 71 HIS A O 1
ATOM 571 N N . ASP A 1 72 ? -3.240 0.710 -8.607 1.00 97.19 72 ASP A N 1
ATOM 572 C CA . ASP A 1 72 ? -2.148 1.107 -9.488 1.00 97.19 72 ASP A CA 1
ATOM 573 C C . ASP A 1 72 ? -1.907 2.614 -9.333 1.00 97.19 72 ASP A C 1
ATOM 575 O O . ASP A 1 72 ? -2.851 3.373 -9.102 1.00 97.19 72 ASP A O 1
ATOM 579 N N . ILE A 1 73 ? -0.667 3.089 -9.468 1.00 96.12 73 ILE A N 1
ATOM 580 C CA . ILE A 1 73 ? -0.385 4.529 -9.381 1.00 96.12 73 ILE A CA 1
ATOM 581 C C . ILE A 1 73 ? -1.145 5.341 -10.442 1.00 96.12 73 ILE A C 1
ATOM 583 O O . ILE A 1 73 ? -1.465 6.502 -10.186 1.00 96.12 73 ILE A O 1
ATOM 587 N N . LYS A 1 74 ? -1.511 4.740 -11.587 1.00 96.00 74 LYS A N 1
ATOM 588 C CA . LYS A 1 74 ? -2.378 5.391 -12.592 1.00 96.00 74 LYS A CA 1
ATOM 589 C C . LYS A 1 74 ? -3.721 5.834 -12.026 1.00 96.00 74 LYS A C 1
ATOM 591 O O . LYS A 1 74 ? -4.282 6.826 -12.484 1.00 96.00 74 LYS A O 1
ATOM 596 N N . ASP A 1 75 ? -4.217 5.120 -11.023 1.00 94.88 75 ASP A N 1
ATOM 597 C CA . ASP A 1 75 ? -5.527 5.367 -10.432 1.00 94.88 75 ASP A CA 1
ATOM 598 C C . ASP A 1 75 ? -5.473 6.466 -9.357 1.00 94.88 75 ASP A C 1
ATOM 600 O O . ASP A 1 75 ? -6.517 6.915 -8.882 1.00 94.88 75 ASP A O 1
ATOM 604 N N . PHE A 1 76 ? -4.277 6.942 -8.979 1.00 93.62 76 PHE A N 1
ATOM 605 C CA . PHE A 1 76 ? -4.092 7.870 -7.861 1.00 93.62 76 PHE A CA 1
ATOM 606 C C . PHE A 1 76 ? -4.866 9.179 -8.031 1.00 93.62 76 PHE A C 1
ATOM 608 O O . PHE A 1 76 ? -5.550 9.613 -7.104 1.00 93.62 76 PHE A O 1
ATOM 615 N N . GLU A 1 77 ? -4.803 9.812 -9.205 1.00 93.19 77 GLU A N 1
ATOM 616 C CA . GLU A 1 77 ? -5.497 11.087 -9.423 1.00 93.19 77 GLU A CA 1
ATOM 617 C C . GLU A 1 77 ? -7.019 10.934 -9.337 1.00 93.19 77 GLU A C 1
ATOM 619 O O . GLU A 1 77 ? -7.687 11.729 -8.671 1.00 93.19 77 GLU A O 1
ATOM 624 N N . SER A 1 78 ? -7.559 9.884 -9.964 1.00 92.88 78 SER A N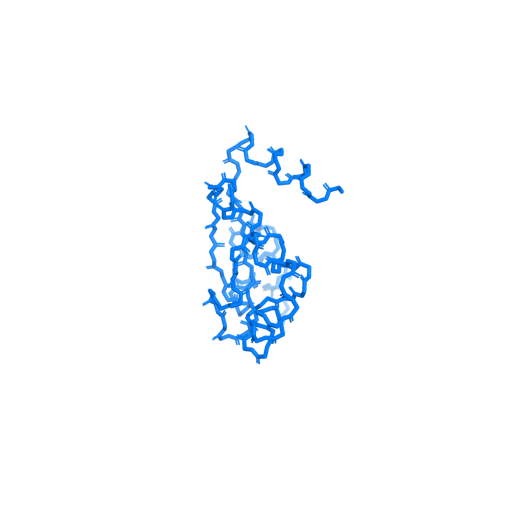 1
ATOM 625 C CA . SER A 1 78 ? -8.991 9.571 -9.928 1.00 92.88 78 SER A CA 1
ATOM 626 C C . SER A 1 78 ? -9.450 9.260 -8.502 1.00 92.88 78 SER A C 1
ATOM 628 O O . SER A 1 78 ? -10.443 9.813 -8.018 1.00 92.88 78 SER A O 1
ATOM 630 N N . PHE A 1 79 ? -8.667 8.452 -7.785 1.00 93.94 79 PHE A N 1
ATOM 631 C CA . PHE A 1 79 ? -8.905 8.131 -6.387 1.00 93.94 79 PHE A CA 1
ATOM 632 C C . PHE A 1 79 ? -8.942 9.392 -5.516 1.00 93.94 79 PHE A C 1
ATOM 634 O O . PHE A 1 79 ? -9.912 9.608 -4.786 1.00 93.94 79 PHE A O 1
ATOM 641 N N . MET A 1 80 ? -7.937 10.264 -5.619 1.00 92.88 80 MET A N 1
ATOM 642 C CA . MET A 1 80 ? -7.876 11.495 -4.826 1.00 92.88 80 MET A CA 1
ATOM 643 C C . MET A 1 80 ? -9.026 12.455 -5.157 1.00 92.88 80 MET A C 1
ATOM 645 O O . MET A 1 80 ? -9.601 13.049 -4.242 1.00 92.88 80 MET A O 1
ATOM 649 N N . ALA A 1 81 ? -9.412 12.568 -6.432 1.00 90.88 81 ALA A N 1
ATOM 650 C CA . ALA A 1 81 ? -10.562 13.368 -6.853 1.00 90.88 81 ALA A CA 1
ATOM 651 C C . ALA A 1 81 ? -11.882 12.845 -6.258 1.00 90.88 81 ALA A C 1
ATOM 653 O O . ALA A 1 81 ? -12.703 13.640 -5.802 1.00 90.88 81 ALA A O 1
ATOM 654 N N . SER A 1 82 ? -12.060 11.521 -6.181 1.00 90.38 82 SER A N 1
ATOM 655 C CA . SER A 1 82 ? -13.260 10.906 -5.590 1.00 90.38 82 SER A CA 1
ATOM 656 C C . SER A 1 82 ? -13.415 11.179 -4.088 1.00 90.38 82 SER A C 1
ATOM 658 O O . SER A 1 82 ? 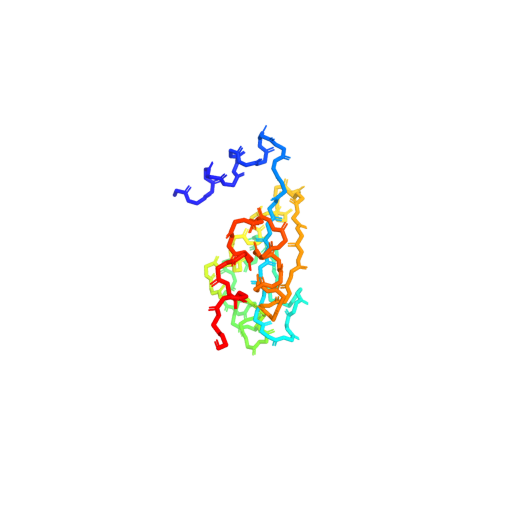-14.527 11.180 -3.563 1.00 90.38 82 SER A O 1
ATOM 660 N N . ARG A 1 83 ? -12.301 11.429 -3.386 1.00 84.38 83 ARG A N 1
ATOM 661 C CA . ARG A 1 83 ? -12.268 11.629 -1.928 1.00 84.38 83 ARG A CA 1
ATOM 662 C C . ARG A 1 83 ? -12.273 13.087 -1.501 1.00 84.38 83 ARG A C 1
ATOM 664 O O . ARG A 1 83 ? -12.528 13.372 -0.333 1.00 84.38 83 ARG A O 1
ATOM 671 N N . ASN A 1 84 ? -11.991 14.003 -2.423 1.00 73.25 84 ASN A N 1
ATOM 672 C CA . ASN A 1 84 ? -11.986 15.429 -2.147 1.00 73.25 84 ASN A CA 1
ATOM 673 C C . ASN A 1 84 ? -12.786 16.198 -3.213 1.00 73.25 84 ASN A C 1
ATOM 675 O O . ASN A 1 84 ? -12.199 16.708 -4.173 1.00 73.25 84 ASN A O 1
ATOM 679 N N . PRO A 1 85 ? -14.114 16.347 -3.041 1.00 58.12 85 PRO A N 1
ATOM 680 C CA . PRO A 1 85 ? -14.963 17.032 -4.018 1.00 58.12 85 PRO A CA 1
ATOM 681 C C . PRO A 1 85 ? -14.593 18.512 -4.229 1.00 58.12 85 PRO A C 1
ATOM 683 O O . PRO A 1 85 ? -14.956 19.097 -5.245 1.00 58.12 85 PRO A O 1
ATOM 686 N N . VAL A 1 86 ? -13.823 19.124 -3.321 1.00 58.78 86 VAL A N 1
ATOM 687 C CA . VAL A 1 86 ? -13.345 20.511 -3.465 1.00 58.78 86 VAL A CA 1
ATOM 688 C C . VAL A 1 86 ? -12.161 20.611 -4.441 1.00 58.78 86 VAL A C 1
ATOM 690 O O . VAL A 1 86 ? -12.029 21.609 -5.144 1.00 58.78 86 VAL A O 1
ATOM 693 N N . ALA A 1 87 ? -11.323 19.573 -4.551 1.00 53.25 87 ALA A N 1
ATOM 694 C CA . ALA A 1 87 ? -10.190 19.559 -5.482 1.00 53.25 87 ALA A CA 1
ATOM 695 C C . ALA A 1 87 ? -10.625 19.375 -6.949 1.00 53.25 87 ALA A C 1
ATOM 697 O O . ALA A 1 87 ? -9.955 19.874 -7.854 1.00 53.25 87 ALA A O 1
ATOM 698 N N . ALA A 1 88 ? -11.759 18.705 -7.181 1.00 53.94 88 ALA A N 1
ATOM 699 C CA . ALA A 1 88 ? -12.321 18.491 -8.514 1.00 53.94 88 ALA A CA 1
ATOM 700 C C . ALA A 1 88 ? -12.845 19.792 -9.161 1.00 53.94 88 ALA A C 1
ATOM 702 O O . ALA A 1 88 ? -12.707 19.974 -10.368 1.00 53.94 88 ALA A O 1
ATOM 703 N N . ASN A 1 89 ? -13.373 20.734 -8.367 1.00 50.56 89 ASN A N 1
ATOM 704 C CA . ASN A 1 89 ? -13.979 21.971 -8.882 1.00 50.56 89 ASN A CA 1
ATOM 705 C C . ASN A 1 89 ? -12.972 23.020 -9.386 1.00 50.56 89 ASN A C 1
ATOM 707 O O . ASN A 1 89 ? -13.340 23.867 -10.196 1.00 50.56 89 ASN A O 1
ATOM 711 N N . ASN A 1 90 ? -11.704 22.967 -8.971 1.00 53.91 90 ASN A N 1
ATOM 712 C CA . ASN A 1 90 ? -10.710 23.979 -9.356 1.00 53.91 90 ASN A CA 1
ATOM 713 C C . ASN A 1 90 ? -10.045 23.724 -10.723 1.00 53.91 90 ASN A C 1
ATOM 715 O O . ASN A 1 90 ? -9.240 24.543 -11.158 1.00 53.91 90 ASN A O 1
ATOM 719 N N . ARG A 1 91 ? -10.355 22.612 -11.410 1.00 54.69 91 ARG A N 1
ATOM 720 C CA . ARG A 1 91 ? -9.806 22.303 -12.748 1.00 54.69 91 ARG A CA 1
ATOM 721 C C . ARG A 1 91 ? -10.768 22.603 -13.905 1.00 54.69 91 ARG A C 1
ATOM 723 O O . ARG A 1 91 ? -10.334 22.600 -15.049 1.00 54.69 91 ARG A O 1
ATOM 730 N N . SER A 1 92 ? -12.034 22.911 -13.623 1.00 54.41 92 SER A N 1
ATOM 731 C CA . SER A 1 92 ? -13.068 23.143 -14.649 1.00 54.41 92 SER A CA 1
ATOM 732 C C . SER A 1 92 ? -13.212 24.608 -15.088 1.00 54.41 92 SER A C 1
ATOM 734 O O . SER A 1 92 ? -14.029 24.895 -15.954 1.00 54.41 92 SER A O 1
ATOM 736 N N . SER A 1 93 ? -12.431 25.532 -14.515 1.00 50.44 93 SER A N 1
ATOM 737 C CA . SER A 1 93 ? -12.517 26.980 -14.801 1.00 50.44 93 SER A CA 1
ATOM 738 C C . SER A 1 93 ? -11.355 27.523 -15.645 1.00 50.44 93 SER A C 1
ATOM 740 O O . SER A 1 93 ? -11.151 28.732 -15.696 1.00 50.44 93 SER A O 1
ATOM 742 N N . GLY A 1 94 ? -10.570 26.649 -16.279 1.00 51.31 94 GLY A N 1
ATOM 743 C CA . GLY A 1 94 ? -9.487 27.029 -17.189 1.00 51.31 94 GLY A CA 1
ATOM 744 C C . GLY A 1 94 ? -9.831 26.708 -18.640 1.00 51.31 94 GLY A C 1
ATOM 745 O O . GLY A 1 94 ? -9.282 25.756 -19.188 1.00 51.31 94 GLY A O 1
ATOM 746 N N . THR A 1 95 ? -10.739 27.481 -19.236 1.00 41.84 95 THR A N 1
ATOM 747 C CA . THR A 1 95 ? -10.930 27.591 -20.695 1.00 41.84 95 THR A CA 1
ATOM 748 C C . THR A 1 95 ? -10.793 29.041 -21.102 1.00 41.84 95 THR A C 1
ATOM 750 O O . THR A 1 95 ? -11.464 29.864 -20.435 1.00 41.84 95 THR A O 1
#

Radius of gyration: 16.04 Å; chains: 1; bounding box: 34×41×36 Å

Sequence (95 aa):
EWKNNVDKAIAKGQTLHVFYFEGRKGEGKMAWEKLSDSEAMSEARAHSGLGRSQTAEVAYLDRQEAKYEEHDIKDFESFMASRNPVAANNRSSGT

Organism: NCBI:txid1628268